Protein 6PRH (pdb70)

CATH classification: 1.20.1500.10

Solvent-accessible surface area: 9956 Å² total; per-residue (Å²): 157,134,164,172,54,173,143,47,100,78,81,107,54,157,70,60,50,134,124,22,57,145,36,148,59,20,78,54,59,124,170,8,65,49,102,24,103,139,41,123,116,14,59,78,3,56,86,79,12,129,50,14,82,154,89,7,101,70,26,107,142,143,128,110,102,158,43,15,145,133,11,68,57,113,17,85,58,14,76,129,75,22,64,130,15,99,39,9,83,88,23,99,75,0,51,122,73,24,90,85,35,84,103,112,33,50,102,73,92,60,99,125,84,70,91,102,98,113,100,76,112,112

Foldseek 3Di:
DDDDDVVNVVVVVVVVVVVLCVDVLVVQLVVLVVVLVVDPLSVVLVVLLVVLVVVLVVCVVVVVPVVNVVSVVVNVVSVVVSCPPVSNVSNVVSVCSSVVVVVCVVVVVVVVVVVVVVVVVD

Sequence (122 aa):
MTLYSKKDIVQQARNLAKMISETEEVDFFKRAEAQINENDKVSTIVNQIKALQKQAVNLKHYEKHEALKQVEAKIDALQEELEEIPVIQEFRDSQMEVNDLLQLVAHTISNQVTNEIITSTG

Structure (mmCIF, N/CA/C/O backbone):
data_6PRH
#
_entry.id   6PRH
#
_cell.length_a   109.491
_cell.length_b   52.212
_cell.length_c   27.109
_cell.angle_alpha   90.000
_cell.angle_beta   95.830
_cell.angle_gamma   90.000
#
_symmetry.space_group_name_H-M   'C 1 2 1'
#
loop_
_entity.id
_entity.type
_entity.pdbx_description
1 polymer RicA
2 non-polymer 'CHLORIDE ION'
3 water water
#
loop_
_atom_site.group_PDB
_atom_site.id
_atom_site.type_symbol
_atom_site.label_atom_id
_atom_site.label_alt_id
_atom_site.label_comp_id
_atom_site.label_asym_id
_atom_site.label_entity_id
_atom_site.label_seq_id
_atom_site.pdbx_PDB_ins_code
_atom_site.Cartn_x
_atom_site.Cartn_y
_atom_site.Cartn_z
_atom_site.occupancy
_atom_site.B_iso_or_equiv
_atom_site.auth_seq_id
_atom_site.auth_comp_id
_atom_site.auth_asym_id
_atom_site.auth_atom_id
_atom_site.pdbx_PDB_model_num
ATOM 1 N N . MET A 1 3 ? 15.326 -23.271 20.654 1.00 74.19 1 MET A N 1
ATOM 2 C CA . MET A 1 3 ? 16.602 -22.742 20.079 1.00 70.54 1 MET A CA 1
ATOM 3 C C . MET A 1 3 ? 16.297 -21.604 19.081 1.00 65.24 1 MET A C 1
ATOM 4 O O . MET A 1 3 ? 16.528 -20.435 19.439 1.00 62.65 1 MET A O 1
ATOM 6 N N . THR A 1 4 ? 15.784 -21.912 17.884 1.00 59.52 2 THR A N 1
ATOM 7 C CA . THR A 1 4 ? 15.842 -21.008 16.696 1.00 55.85 2 THR A CA 1
ATOM 8 C C . THR A 1 4 ? 14.801 -19.875 16.870 1.00 45.34 2 THR A C 1
ATOM 9 O O . THR A 1 4 ? 13.668 -20.114 17.296 1.00 47.13 2 THR A O 1
ATOM 13 N N . LEU A 1 5 ? 15.208 -18.642 16.618 1.00 38.94 3 LEU A N 1
ATOM 14 C CA . LEU A 1 5 ? 14.306 -17.466 16.619 1.00 37.10 3 LEU A CA 1
ATOM 15 C C . LEU A 1 5 ? 13.546 -17.450 15.306 1.00 39.24 3 LEU A C 1
ATOM 16 O O . LEU A 1 5 ? 14.157 -17.804 14.286 1.00 39.66 3 LEU A O 1
ATOM 21 N N . TYR A 1 6 ? 12.293 -17.015 15.324 1.00 33.44 4 TYR A N 1
ATOM 22 C CA . TYR A 1 6 ? 11.507 -16.782 14.087 1.00 33.39 4 TYR A CA 1
ATOM 23 C C . TYR A 1 6 ? 12.130 -15.647 13.283 1.00 33.39 4 TYR A C 1
ATOM 24 O O . TYR A 1 6 ? 12.545 -14.634 13.835 1.00 34.93 4 TYR A O 1
ATOM 33 N N . SER A 1 7 ? 12.146 -15.799 11.977 1.00 34.97 5 SER A N 1
ATOM 34 C CA . SER A 1 7 ? 12.649 -14.777 11.051 1.00 34.01 5 SER A CA 1
ATOM 35 C C . SER A 1 7 ? 11.493 -13.814 10.761 1.00 33.42 5 SER A C 1
ATOM 36 O O . SER A 1 7 ? 10.343 -14.136 11.085 1.00 27.40 5 SER A O 1
ATOM 39 N N . LYS A 1 8 ? 11.758 -12.715 10.081 1.00 27.60 6 LYS A N 1
ATOM 40 C CA . LYS A 1 8 ? 10.668 -11.792 9.697 1.00 30.75 6 LYS A CA 1
ATOM 41 C C . LYS A 1 8 ? 9.750 -12.414 8.648 1.00 28.26 6 LYS A C 1
ATOM 42 O O . LYS A 1 8 ? 8.532 -12.114 8.694 1.00 24.74 6 LYS A O 1
ATOM 48 N N . LYS A 1 9 ? 10.290 -13.197 7.725 1.00 28.10 7 LYS A N 1
ATOM 49 C CA . LYS A 1 9 ? 9.459 -13.970 6.765 1.00 34.89 7 LYS A CA 1
ATOM 50 C C . LYS A 1 9 ? 8.461 -14.848 7.518 1.00 31.57 7 LYS A C 1
ATOM 51 O O . LYS A 1 9 ? 7.336 -14.934 7.035 1.00 37.98 7 LYS A O 1
ATOM 57 N N . ASP A 1 10 ? 8.886 -15.554 8.576 1.00 32.40 8 ASP A N 1
ATOM 58 C CA . ASP A 1 10 ? 7.999 -16.442 9.376 1.00 32.36 8 ASP A CA 1
ATOM 59 C C . ASP A 1 10 ? 6.873 -15.564 9.970 1.00 32.33 8 ASP A C 1
ATOM 60 O O . ASP A 1 10 ? 5.695 -15.954 9.920 1.00 32.81 8 ASP A O 1
ATOM 65 N N . ILE A 1 11 ? 7.227 -14.420 10.548 1.00 29.92 9 ILE A N 1
ATOM 66 C CA . ILE A 1 11 ? 6.215 -13.535 11.209 1.00 28.23 9 ILE A CA 1
ATOM 67 C C . ILE A 1 11 ? 5.204 -13.120 10.137 1.00 25.60 9 ILE A C 1
ATOM 68 O O . ILE A 1 11 ? 4.016 -13.278 10.356 1.00 26.87 9 ILE A O 1
ATOM 73 N N . VAL A 1 12 ? 5.687 -12.614 9.009 1.00 26.64 10 VAL A N 1
ATOM 74 C CA . VAL A 1 12 ? 4.834 -12.092 7.911 1.00 26.87 10 VAL A CA 1
ATOM 75 C C . VAL A 1 12 ? 3.962 -13.216 7.374 1.00 29.22 10 VAL A C 1
ATOM 76 O O . VAL A 1 12 ? 2.761 -12.959 7.115 1.00 31.61 10 VAL A O 1
ATOM 80 N N . GLN A 1 13 ? 4.507 -14.411 7.149 1.00 33.05 11 GLN A N 1
ATOM 81 C CA . GLN A 1 13 ? 3.663 -15.546 6.695 1.00 32.78 11 GLN A CA 1
ATOM 82 C C . GLN A 1 13 ? 2.508 -15.767 7.686 1.00 33.69 11 GLN A C 1
ATOM 83 O O . GLN A 1 13 ? 1.370 -16.094 7.274 1.00 28.27 11 GLN A O 1
ATOM 89 N N . GLN A 1 14 ? 2.762 -15.659 8.983 1.00 30.38 12 GLN A N 1
ATOM 90 C CA . GLN A 1 14 ? 1.680 -15.933 9.970 1.00 31.47 12 GLN A CA 1
ATOM 91 C C . GLN A 1 14 ? 0.731 -14.726 9.997 1.00 30.55 12 GLN A C 1
ATOM 92 O O . GLN A 1 14 ? -0.501 -14.920 10.183 1.00 29.12 12 GLN A O 1
ATOM 98 N N . ALA A 1 15 ? 1.240 -13.531 9.725 1.00 26.87 13 ALA A N 1
ATOM 99 C CA . ALA A 1 15 ? 0.377 -12.337 9.609 1.00 24.94 13 ALA A CA 1
ATOM 100 C C . ALA A 1 15 ? -0.598 -12.512 8.444 1.00 27.75 13 ALA A C 1
ATOM 101 O O . ALA A 1 15 ? -1.775 -12.104 8.567 1.00 26.55 13 ALA A O 1
ATOM 103 N N . ARG A 1 16 ? -0.143 -13.061 7.326 1.00 27.03 14 ARG A N 1
ATOM 104 C CA . ARG A 1 16 ? -1.047 -13.365 6.174 1.00 27.05 14 ARG A CA 1
ATOM 105 C C . ARG A 1 16 ? -2.075 -14.440 6.577 1.00 26.37 14 ARG A C 1
ATOM 106 O O . ARG A 1 16 ? -3.195 -14.428 6.045 1.00 27.10 14 ARG A O 1
ATOM 114 N N . ASN A 1 17 ? -1.728 -15.354 7.483 1.00 29.10 15 ASN A N 1
ATOM 115 C CA . ASN A 1 17 ? -2.684 -16.407 7.941 1.00 31.71 15 ASN A CA 1
ATOM 116 C C . ASN A 1 17 ? -3.775 -15.715 8.763 1.00 31.49 15 ASN A C 1
ATOM 117 O O . ASN A 1 17 ? -4.942 -16.013 8.561 1.00 31.36 15 ASN A O 1
ATOM 122 N N . LEU A 1 18 ? -3.377 -14.790 9.628 1.00 30.78 16 LEU A N 1
ATOM 123 C CA . LEU A 1 18 ? -4.291 -13.973 10.489 1.00 28.79 16 LEU A CA 1
ATOM 124 C C . LEU A 1 18 ? -5.223 -13.129 9.632 1.00 26.10 16 LEU A C 1
ATOM 125 O O . LEU A 1 18 ? -6.416 -13.021 9.970 1.00 28.73 16 LEU A O 1
ATOM 130 N N . ALA A 1 19 ? -4.686 -12.458 8.613 1.00 26.18 17 ALA A N 1
ATOM 131 C CA . ALA A 1 19 ? -5.470 -11.680 7.633 1.00 26.69 17 ALA A CA 1
ATOM 132 C C . ALA A 1 19 ? -6.565 -12.547 6.976 1.00 25.80 17 ALA A C 1
ATOM 133 O O . ALA A 1 19 ? -7.690 -12.058 6.745 1.00 26.05 17 ALA A O 1
ATOM 135 N N . LYS A 1 20 ? -6.224 -13.753 6.538 1.00 29.10 18 LYS A N 1
ATOM 136 C CA . LYS A 1 20 ? -7.212 -14.670 5.893 1.00 31.11 18 LYS A CA 1
ATOM 137 C C . LYS A 1 20 ? -8.315 -15.003 6.909 1.00 28.33 18 LYS A C 1
ATOM 138 O O . LYS A 1 20 ? -9.468 -15.102 6.509 1.00 28.48 18 LYS A O 1
ATOM 144 N N . MET A 1 21 ? -7.976 -15.184 8.178 1.00 27.19 19 MET A N 1
ATOM 145 C CA . MET A 1 21 ? -9.005 -15.440 9.216 1.00 31.16 19 MET A CA 1
ATOM 146 C C . MET A 1 21 ? -9.865 -14.182 9.362 1.00 29.84 19 MET A C 1
ATOM 147 O O . MET A 1 21 ? -11.101 -14.326 9.510 1.00 30.25 19 MET A O 1
ATOM 152 N N . ILE A 1 22 ? -9.261 -12.985 9.322 1.00 27.69 20 ILE A N 1
ATOM 153 C CA . ILE A 1 22 ? -10.029 -11.707 9.477 1.00 25.77 20 ILE A CA 1
ATOM 154 C C . ILE A 1 22 ? -10.989 -11.554 8.291 1.00 25.24 20 ILE A C 1
ATOM 155 O O . ILE A 1 22 ? -12.142 -11.075 8.477 1.00 26.35 20 ILE A O 1
ATOM 160 N N . SER A 1 23 ? -10.567 -11.993 7.111 1.00 26.60 21 SER A N 1
ATOM 161 C CA . SER A 1 23 ? -11.383 -11.928 5.867 1.00 28.28 21 SER A CA 1
ATOM 162 C C . SER A 1 23 ? -12.642 -12.797 6.011 1.00 30.55 21 SER A C 1
ATOM 163 O O . SER A 1 23 ? -13.573 -12.581 5.256 1.00 30.63 21 SER A O 1
ATOM 166 N N . GLU A 1 24 ? -12.623 -13.798 6.901 1.00 31.51 22 GLU A N 1
ATOM 167 C CA . GLU A 1 24 ? -13.730 -14.762 7.128 1.00 32.50 22 GLU A CA 1
ATOM 168 C C . GLU A 1 24 ? -14.318 -14.472 8.514 1.00 29.67 22 GLU A C 1
ATOM 169 O O . GLU A 1 24 ? -14.498 -15.422 9.313 1.00 32.00 22 GLU A O 1
ATOM 175 N N . THR A 1 25 ? -14.598 -13.209 8.792 1.00 26.16 23 THR A N 1
ATOM 176 C CA . THR A 1 25 ? -15.273 -12.775 10.037 1.00 29.15 23 THR A CA 1
ATOM 177 C C . THR A 1 25 ? -16.677 -12.282 9.676 1.00 31.94 23 THR A C 1
ATOM 178 O O . THR A 1 25 ? -16.875 -11.957 8.522 1.00 28.18 23 THR A O 1
ATOM 182 N N . GLU A 1 26 ? -17.589 -12.120 10.650 1.00 30.33 24 GLU A N 1
ATOM 183 C CA . GLU A 1 26 ? -18.880 -11.443 10.415 1.00 32.34 24 GLU A CA 1
ATOM 184 C C . GLU A 1 26 ? -18.636 -9.969 10.089 1.00 28.83 24 GLU A C 1
ATOM 185 O O . GLU A 1 26 ? -19.407 -9.379 9.307 1.00 28.43 24 GLU A O 1
ATOM 191 N N . GLU A 1 27 ? -17.585 -9.378 10.648 1.00 25.40 25 GLU A N 1
ATOM 192 C CA . GLU A 1 27 ? -17.282 -7.944 10.402 1.00 26.37 25 GLU A CA 1
ATOM 193 C C . GLU A 1 27 ? -17.027 -7.741 8.902 1.00 25.62 25 GLU A C 1
ATOM 194 O O . GLU A 1 27 ? -17.603 -6.809 8.299 1.00 25.48 25 GLU A O 1
ATOM 200 N N . VAL A 1 28 ? -16.128 -8.521 8.314 1.00 29.68 26 VAL A N 1
ATOM 201 C CA . VAL A 1 28 ? -15.765 -8.344 6.874 1.00 30.30 26 VAL A CA 1
ATOM 202 C C . VAL A 1 28 ? -16.953 -8.804 6.016 1.00 31.30 26 VAL A C 1
ATOM 203 O O . VAL A 1 28 ? -17.318 -8.116 5.020 1.00 33.82 26 VAL A O 1
ATOM 207 N N . ASP A 1 29 ? -17.638 -9.851 6.450 1.00 34.48 27 ASP A N 1
ATOM 208 C CA . ASP A 1 29 ? -18.901 -10.281 5.800 1.00 34.64 27 ASP A CA 1
ATOM 209 C C . ASP A 1 29 ? -19.899 -9.112 5.708 1.00 34.02 27 ASP A C 1
ATOM 210 O O . ASP A 1 29 ? -20.464 -8.905 4.632 1.00 33.19 27 ASP A O 1
ATOM 215 N N . PHE A 1 30 ?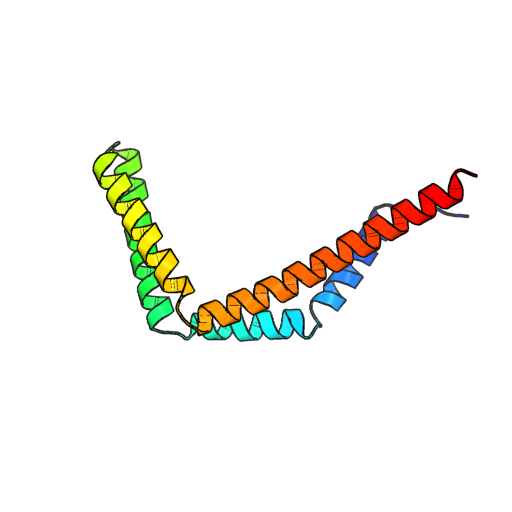 -20.195 -8.427 6.815 1.00 33.78 28 PHE A N 1
ATOM 216 C CA . PHE A 1 30 ? -21.104 -7.248 6.884 1.00 34.28 28 PHE A CA 1
ATOM 217 C C . PHE A 1 30 ? -20.608 -6.120 5.954 1.00 37.96 28 PHE A C 1
ATOM 218 O O . PHE A 1 30 ? -21.443 -5.462 5.295 1.00 33.69 28 PHE A O 1
ATOM 226 N N . PHE A 1 31 ? -19.299 -5.855 5.932 1.00 33.72 29 PHE A N 1
ATOM 227 C CA . PHE A 1 31 ? -18.701 -4.791 5.073 1.00 33.10 29 PHE A CA 1
ATOM 228 C C . PHE A 1 31 ? -18.985 -5.103 3.595 1.00 30.33 29 PHE A C 1
ATOM 229 O O . PHE A 1 31 ? -19.431 -4.193 2.866 1.00 29.44 29 PHE A O 1
ATOM 237 N N . LYS A 1 32 ? -18.683 -6.325 3.164 1.00 28.67 30 LYS A N 1
ATOM 238 C CA . LYS A 1 32 ? -18.913 -6.790 1.774 1.00 30.92 30 LYS A CA 1
ATOM 239 C C . LYS A 1 32 ? -20.396 -6.615 1.437 1.00 32.92 30 LYS A C 1
ATOM 240 O O . LYS A 1 32 ? -20.681 -6.060 0.372 1.00 34.01 30 LYS A O 1
ATOM 246 N N . ARG A 1 33 ? -21.307 -7.047 2.320 1.00 31.20 31 ARG A N 1
ATOM 247 C CA . ARG A 1 33 ? -22.765 -6.925 2.066 1.00 34.14 31 ARG A CA 1
ATOM 248 C C . ARG A 1 33 ? -23.186 -5.448 2.041 1.00 33.91 31 ARG A C 1
ATOM 249 O O . ARG A 1 33 ? -23.950 -5.087 1.102 1.00 32.62 31 ARG A O 1
ATOM 257 N N . ALA A 1 34 ? -22.647 -4.611 2.936 1.00 28.79 32 ALA A N 1
ATOM 258 C CA . ALA A 1 34 ? -23.001 -3.178 3.019 1.00 29.05 32 ALA A CA 1
ATOM 259 C C . ALA A 1 34 ? -22.437 -2.459 1.779 1.00 30.05 32 ALA A C 1
ATOM 260 O O . ALA A 1 34 ? -23.108 -1.565 1.243 1.00 30.97 32 ALA A O 1
ATOM 262 N N . GLU A 1 35 ? -21.275 -2.872 1.282 1.00 27.59 33 GLU A N 1
ATOM 263 C CA . GLU A 1 35 ? -20.648 -2.231 0.102 1.00 26.68 33 GLU A CA 1
ATOM 264 C C . GLU A 1 35 ? -21.503 -2.561 -1.139 1.00 33.28 33 GLU A C 1
ATOM 265 O O . GLU A 1 35 ? -21.720 -1.666 -1.983 1.00 27.61 33 GLU A O 1
ATOM 271 N N . ALA A 1 36 ? -21.977 -3.800 -1.276 1.00 33.06 34 ALA A N 1
ATOM 272 C CA . ALA A 1 36 ? -22.785 -4.213 -2.450 1.00 36.10 34 ALA A CA 1
ATOM 273 C C . ALA A 1 36 ? -24.069 -3.376 -2.498 1.00 35.77 34 ALA A C 1
ATOM 274 O O . ALA A 1 36 ? -24.491 -3.037 -3.604 1.00 37.35 34 ALA A O 1
ATOM 276 N N . GLN A 1 37 ? -24.644 -3.001 -1.347 1.00 35.27 35 GLN A N 1
ATOM 277 C CA . GLN A 1 37 ? -25.906 -2.223 -1.310 1.00 35.26 35 GLN A CA 1
ATOM 278 C C . GLN A 1 37 ? -25.672 -0.801 -1.824 1.00 40.31 35 GLN A C 1
ATOM 279 O O . GLN A 1 37 ? -26.505 -0.328 -2.609 1.00 35.45 35 GLN A O 1
ATOM 285 N N . ILE A 1 38 ? -24.550 -0.169 -1.495 1.00 43.09 36 ILE A N 1
ATOM 286 C CA . ILE A 1 38 ? -24.320 1.243 -1.916 1.00 39.64 36 ILE A CA 1
ATOM 287 C C . ILE A 1 38 ? -24.288 1.281 -3.445 1.00 42.84 36 ILE A C 1
ATOM 288 O O . ILE A 1 38 ? -24.928 2.175 -4.026 1.00 45.10 36 ILE A O 1
ATOM 293 N N . ASN A 1 39 ? -23.669 0.292 -4.074 1.00 41.46 37 ASN A N 1
ATOM 294 C CA . ASN A 1 39 ? -23.555 0.200 -5.554 1.00 45.00 37 ASN A CA 1
ATOM 295 C C . ASN A 1 39 ? -24.917 -0.031 -6.236 1.00 46.04 37 ASN A C 1
ATOM 296 O O . ASN A 1 39 ? -24.930 0.043 -7.443 1.00 53.72 37 ASN A O 1
ATOM 301 N N . GLU A 1 40 ? -26.004 -0.299 -5.499 1.00 50.69 38 GLU A N 1
ATOM 302 C CA . GLU A 1 40 ? -27.363 -0.548 -6.043 1.00 50.43 38 GLU A CA 1
ATOM 303 C C . GLU A 1 40 ? -28.313 0.578 -5.638 1.00 51.53 38 GLU A C 1
ATOM 304 O O . GLU A 1 40 ? -29.543 0.379 -5.788 1.00 51.22 38 GLU A O 1
ATOM 310 N N . ASN A 1 41 ? -27.802 1.688 -5.096 1.00 40.88 39 ASN A N 1
ATOM 311 C CA . ASN A 1 41 ? -28.658 2.799 -4.613 1.00 42.21 39 ASN A CA 1
ATOM 312 C C . ASN A 1 41 ? -28.597 3.963 -5.620 1.00 44.42 39 ASN A C 1
ATOM 313 O O . ASN A 1 41 ? -27.471 4.489 -5.930 1.00 34.56 39 ASN A O 1
ATOM 318 N N . ASP A 1 42 ? -29.779 4.364 -6.097 1.00 44.59 40 ASP A N 1
ATOM 319 C CA . ASP A 1 42 ? -29.961 5.374 -7.177 1.00 45.92 40 ASP A CA 1
ATOM 320 C C . ASP A 1 42 ? -29.508 6.744 -6.697 1.00 43.89 40 ASP A C 1
ATOM 321 O O . ASP A 1 42 ? -28.876 7.455 -7.498 1.00 42.15 40 ASP A O 1
ATOM 326 N N . LYS A 1 43 ? -29.883 7.134 -5.476 1.00 38.33 41 LYS A N 1
ATOM 327 C CA . LYS A 1 43 ? -29.481 8.455 -4.930 1.00 44.28 41 LYS A CA 1
ATOM 328 C C . LYS A 1 43 ? -27.947 8.490 -4.810 1.00 43.83 41 LYS A C 1
ATOM 329 O O . LYS A 1 43 ? -27.373 9.561 -5.103 1.00 40.52 41 LYS A O 1
ATOM 335 N N . VAL A 1 44 ? -27.312 7.383 -4.390 1.00 40.63 42 VAL A N 1
ATOM 336 C CA . VAL A 1 44 ? -25.823 7.300 -4.259 1.00 38.25 42 VAL A CA 1
ATOM 337 C C . VAL A 1 44 ? -25.236 7.540 -5.652 1.00 41.99 42 VAL A C 1
ATOM 338 O O . VAL A 1 44 ? -24.314 8.384 -5.801 1.00 35.88 42 VAL A O 1
ATOM 342 N N . SER A 1 45 ? -25.731 6.794 -6.633 1.00 39.88 43 SER A N 1
ATOM 343 C CA . SER A 1 45 ? -25.320 6.914 -8.060 1.00 48.92 43 SER A CA 1
ATOM 344 C C . SER A 1 45 ? -25.337 8.390 -8.523 1.00 43.40 43 SER A C 1
ATOM 345 O O . SER A 1 45 ? -24.318 8.883 -9.054 1.00 41.65 43 SER A O 1
ATOM 348 N N . THR A 1 46 ? -26.470 9.068 -8.335 1.00 41.76 44 THR A N 1
ATOM 349 C CA . THR A 1 46 ? -26.712 10.477 -8.755 1.00 46.17 44 THR A CA 1
ATOM 350 C C . THR A 1 46 ? -25.676 11.396 -8.110 1.00 45.53 44 THR A C 1
ATOM 351 O O . THR A 1 46 ? -25.075 12.227 -8.839 1.00 46.99 44 THR A O 1
ATOM 355 N N . ILE A 1 47 ? -25.506 11.292 -6.786 1.00 40.44 45 ILE A N 1
ATOM 356 C CA . ILE A 1 47 ? -24.578 12.186 -6.045 1.00 38.46 45 ILE A CA 1
ATOM 357 C C . ILE A 1 47 ? -23.146 11.877 -6.487 1.00 40.88 45 ILE A C 1
ATOM 358 O O . ILE A 1 47 ? -22.412 12.829 -6.799 1.00 41.13 45 ILE A O 1
ATOM 363 N N . VAL A 1 48 ? -22.730 10.617 -6.518 1.00 37.70 46 VAL A N 1
ATOM 364 C CA . VAL A 1 48 ? -21.336 10.295 -6.934 1.00 38.94 46 VAL A CA 1
ATOM 365 C C . VAL A 1 48 ? -21.083 10.882 -8.345 1.00 36.09 46 VAL A C 1
ATOM 366 O O . VAL A 1 48 ? -20.023 11.510 -8.570 1.00 37.07 46 VAL A O 1
ATOM 370 N N . ASN A 1 49 ? -22.024 10.751 -9.270 1.00 36.70 47 ASN A N 1
ATOM 371 C CA . ASN A 1 49 ? -21.845 11.297 -10.642 1.00 42.85 47 ASN A CA 1
ATOM 372 C C . ASN A 1 49 ? -21.793 12.835 -10.644 1.00 45.14 47 ASN A C 1
ATOM 373 O O . ASN A 1 49 ? -21.020 13.370 -11.437 1.00 41.06 47 ASN A O 1
ATOM 378 N N . GLN A 1 50 ? -22.581 13.533 -9.823 1.00 40.70 48 GLN A N 1
ATOM 379 C CA . GLN A 1 50 ? -22.455 15.008 -9.715 1.00 39.44 48 GLN A CA 1
ATOM 380 C C . GLN A 1 50 ? -21.056 15.337 -9.216 1.00 39.83 48 GLN A C 1
ATOM 381 O O . GLN A 1 50 ? -20.395 16.180 -9.833 1.00 40.88 48 GLN A O 1
ATOM 387 N N . ILE A 1 51 ? -20.617 14.671 -8.152 1.00 36.23 49 ILE A N 1
ATOM 388 C CA . ILE A 1 51 ? -19.268 14.889 -7.569 1.00 38.49 49 ILE A CA 1
ATOM 389 C C . ILE A 1 51 ? -18.212 14.718 -8.665 1.00 42.41 49 ILE A C 1
ATOM 390 O O . ILE A 1 51 ? -17.338 15.614 -8.793 1.00 39.64 49 ILE A O 1
ATOM 395 N N . LYS A 1 52 ? -18.275 13.635 -9.434 1.00 42.38 50 LYS A N 1
ATOM 396 C CA . LYS A 1 52 ? -17.226 13.289 -10.444 1.00 49.55 50 LYS A CA 1
ATOM 397 C C . LYS A 1 52 ? -17.158 14.372 -11.525 1.00 44.84 50 LYS A C 1
ATOM 398 O O . LYS A 1 52 ? -16.048 14.774 -11.873 1.00 48.53 50 LYS A O 1
ATOM 404 N N . ALA A 1 53 ? -18.300 14.827 -12.035 1.00 43.82 51 ALA A N 1
ATOM 405 C CA . ALA A 1 53 ? -18.383 15.943 -13.000 1.00 43.65 51 ALA A CA 1
ATOM 406 C C . ALA A 1 53 ? -17.724 17.195 -12.380 1.00 47.68 51 ALA A C 1
ATOM 407 O O . ALA A 1 53 ? -16.855 17.847 -13.020 1.00 44.64 51 ALA A O 1
ATOM 409 N N . LEU A 1 54 ? -18.035 17.497 -11.124 1.00 39.34 52 LEU A N 1
ATOM 410 C CA . LEU A 1 54 ? -17.467 18.705 -10.476 1.00 42.08 52 LEU A CA 1
ATOM 411 C C . LEU A 1 54 ? -15.950 18.569 -10.334 1.00 42.78 52 LEU A C 1
ATOM 412 O O . LEU A 1 54 ? -15.228 19.570 -10.563 1.00 42.92 52 LEU A O 1
ATOM 417 N N . GLN A 1 55 ? -15.472 17.393 -9.938 1.00 40.34 53 GLN A N 1
ATOM 418 C CA . GLN A 1 55 ? -14.021 17.118 -9.784 1.00 41.04 53 GLN A CA 1
ATOM 419 C C . GLN A 1 55 ? -13.332 17.381 -11.124 1.00 41.14 53 GLN A C 1
ATOM 420 O O . GLN A 1 55 ? -12.171 17.839 -11.111 1.00 44.90 53 GLN A O 1
ATOM 426 N N . LYS A 1 56 ? -1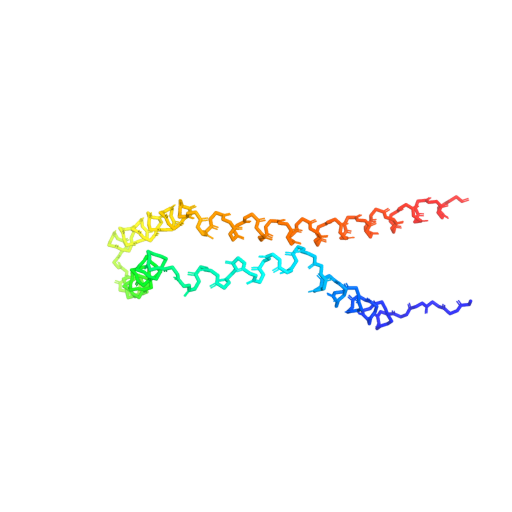4.011 17.061 -12.225 1.00 47.43 54 LYS A N 1
ATOM 427 C CA . LYS A 1 56 ? -13.506 17.314 -13.594 1.00 53.47 54 LYS A CA 1
ATOM 428 C C . LYS A 1 56 ? -13.377 18.831 -13.795 1.00 52.70 54 LYS A C 1
ATOM 429 O O . LYS A 1 56 ? -12.311 19.260 -14.213 1.00 47.82 54 LYS A O 1
ATOM 435 N N . GLN A 1 57 ? -14.413 19.614 -13.486 1.00 48.88 55 GLN A N 1
ATOM 436 C CA . GLN A 1 57 ? -14.356 21.092 -13.635 1.00 49.57 55 GLN A CA 1
ATOM 437 C C . GLN A 1 57 ? -13.230 21.646 -12.762 1.00 48.10 55 GLN A C 1
ATOM 438 O O . GLN A 1 57 ? -12.520 22.545 -13.226 1.00 47.69 55 GLN A O 1
ATOM 444 N N . ALA A 1 58 ? -13.075 21.108 -11.553 1.00 41.51 56 ALA A N 1
ATOM 445 C CA . ALA A 1 58 ? -12.112 21.573 -10.536 1.00 43.53 56 ALA A CA 1
ATOM 446 C C . ALA A 1 58 ? -10.688 21.502 -11.080 1.00 46.51 56 ALA A C 1
ATOM 447 O O . ALA A 1 58 ? -9.919 22.438 -10.819 1.00 45.63 56 ALA A O 1
ATOM 449 N N . VAL A 1 59 ? -10.337 20.423 -11.775 1.00 47.22 57 VAL A N 1
ATOM 450 C CA . VAL A 1 59 ? -8.957 20.224 -12.311 1.00 50.02 57 VAL A CA 1
ATOM 451 C C . VAL A 1 59 ? -8.687 21.315 -13.349 1.00 44.82 57 VAL A C 1
ATOM 452 O O . VAL A 1 59 ? -7.572 21.818 -13.368 1.00 48.59 57 VAL A O 1
ATOM 456 N N . ASN A 1 60 ? -9.644 21.539 -14.247 1.00 44.83 58 ASN A N 1
ATOM 457 C CA . ASN A 1 60 ? -9.618 22.605 -15.275 1.00 49.80 58 ASN A CA 1
ATOM 458 C C . ASN A 1 60 ? -9.379 23.943 -14.574 1.00 49.79 58 ASN A C 1
ATOM 459 O O . ASN A 1 60 ? -8.388 24.615 -14.904 1.00 49.82 58 ASN A O 1
ATOM 464 N N . LEU A 1 61 ? -10.252 24.292 -13.629 1.00 44.63 59 LEU A N 1
ATOM 465 C CA . LEU A 1 61 ? -10.261 25.637 -12.988 1.00 46.24 59 LEU A CA 1
ATOM 466 C C . LEU A 1 61 ? -8.944 25.864 -12.229 1.00 47.63 59 LEU A C 1
ATOM 467 O O . LEU A 1 61 ? -8.406 26.993 -12.255 1.00 43.18 59 LEU A O 1
ATOM 472 N N . LYS A 1 62 ? -8.432 24.825 -11.575 1.00 49.61 60 LYS A N 1
ATOM 473 C CA . LYS A 1 62 ? -7.124 24.852 -10.873 1.00 50.36 60 LYS A CA 1
ATOM 474 C C . LYS A 1 62 ? -6.015 25.164 -11.879 1.00 49.83 60 LYS A C 1
ATOM 475 O O . LYS A 1 62 ? -5.125 25.961 -11.562 1.00 49.05 60 LYS A O 1
ATOM 481 N N . HIS A 1 63 ? -6.059 24.511 -13.037 1.00 46.00 61 HIS A N 1
ATOM 482 C CA . HIS A 1 63 ? -5.027 24.633 -14.095 1.00 58.22 61 HIS A CA 1
ATOM 483 C C . HIS A 1 63 ? -5.033 26.029 -14.739 1.00 54.60 61 HIS A C 1
ATOM 484 O O . HIS A 1 63 ? -3.967 26.462 -15.148 1.00 56.57 61 HIS A O 1
ATOM 491 N N . TYR A 1 64 ? -6.182 26.698 -14.857 1.00 53.73 62 TYR A N 1
ATOM 492 C CA . TYR A 1 64 ? -6.291 28.053 -15.470 1.00 44.08 62 TYR A CA 1
ATOM 493 C C . TYR A 1 64 ? -6.181 29.135 -14.392 1.00 41.35 62 TYR A C 1
ATOM 494 O O . TYR A 1 64 ? -6.294 30.318 -14.744 1.00 45.42 62 TYR A O 1
ATOM 503 N N . GLU A 1 65 ? -6.032 28.722 -13.133 1.00 40.33 63 GLU A N 1
ATOM 504 C CA . GLU A 1 65 ? -5.964 29.573 -11.918 1.00 43.05 63 GLU A CA 1
ATOM 505 C C . GLU A 1 65 ? -7.221 30.443 -11.803 1.00 40.99 63 GLU A C 1
ATOM 506 O O . GLU A 1 65 ? -7.129 31.618 -11.359 1.00 37.52 63 GLU A O 1
ATOM 512 N N . LYS A 1 66 ? -8.378 29.844 -12.088 1.00 40.12 64 LYS A N 1
ATOM 513 C CA . LYS A 1 66 ? -9.694 30.410 -11.717 1.00 38.10 64 LYS A CA 1
ATOM 514 C C . LYS A 1 66 ? -10.014 29.981 -10.285 1.00 37.14 64 LYS A C 1
ATOM 515 O O . LYS A 1 66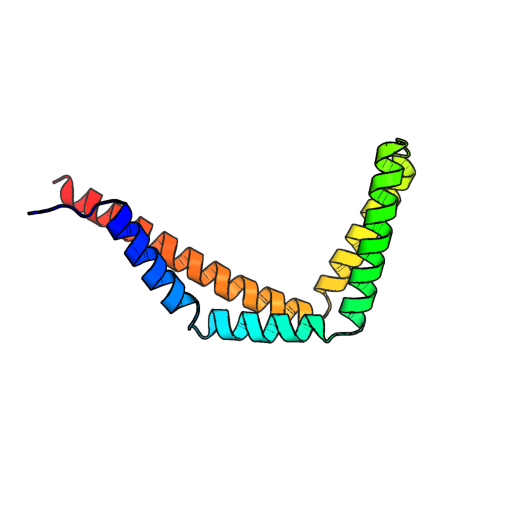 ? -10.861 29.068 -10.053 1.00 33.36 64 LYS A O 1
ATOM 521 N N . HIS A 1 67 ? -9.369 30.640 -9.335 1.00 40.30 65 HIS A N 1
ATOM 522 C CA . HIS A 1 67 ? -9.357 30.227 -7.910 1.00 42.10 65 HIS A CA 1
ATOM 523 C C . HIS A 1 67 ? -10.721 30.484 -7.261 1.00 44.16 65 HIS A C 1
ATOM 524 O O . HIS A 1 67 ? -11.135 29.615 -6.460 1.00 36.84 65 HIS A O 1
ATOM 531 N N . GLU A 1 68 ? -11.398 31.592 -7.582 1.00 38.31 66 GLU A N 1
ATOM 532 C CA . GLU A 1 68 ? -12.732 31.915 -6.987 1.00 44.00 66 GLU A CA 1
ATOM 533 C C . GLU A 1 68 ? -13.753 30.856 -7.421 1.00 40.26 66 GLU A C 1
ATOM 534 O O . GLU A 1 68 ? -14.526 30.351 -6.545 1.00 33.13 66 GLU A O 1
ATOM 540 N N . ALA A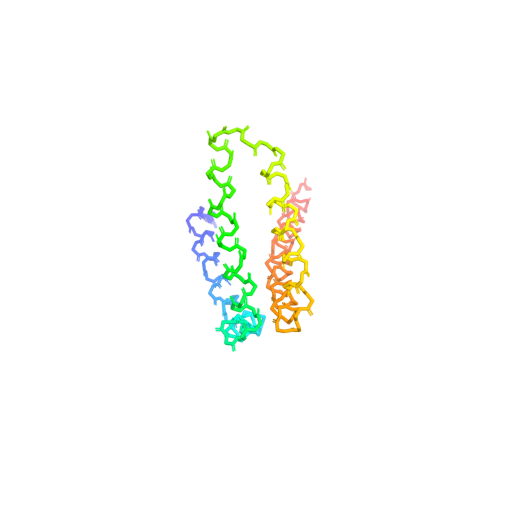 1 69 ? -13.800 30.563 -8.725 1.00 32.82 67 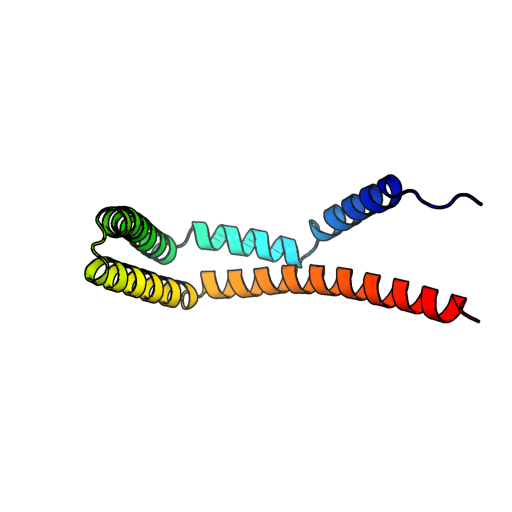ALA A N 1
ATOM 541 C CA . ALA A 1 69 ? -14.699 29.536 -9.305 1.00 37.45 67 ALA A CA 1
ATOM 542 C C . ALA A 1 69 ? -14.312 28.146 -8.741 1.00 38.21 67 ALA A C 1
ATOM 543 O O . ALA A 1 69 ? -15.238 27.405 -8.307 1.00 41.55 67 ALA A O 1
ATOM 545 N N . LEU A 1 70 ? -13.015 27.830 -8.645 1.00 38.76 68 LEU A N 1
ATOM 546 C CA . LEU A 1 70 ? -12.506 26.567 -8.027 1.00 36.29 68 LEU A CA 1
ATOM 547 C C . LEU A 1 70 ? -13.094 26.413 -6.620 1.00 40.76 68 LEU A C 1
ATOM 548 O O . LEU A 1 70 ? -13.567 25.309 -6.280 1.00 41.06 68 LEU A O 1
ATOM 553 N N . LYS A 1 71 ? -13.065 27.469 -5.821 1.00 39.83 69 LYS A N 1
ATOM 554 C CA . LYS A 1 71 ? -13.524 27.425 -4.412 1.00 45.05 69 LYS A CA 1
ATOM 555 C C . LYS A 1 71 ? -15.030 27.181 -4.337 1.00 44.18 69 LYS A C 1
ATOM 556 O O . LYS A 1 71 ? -15.431 26.433 -3.432 1.00 43.37 69 LYS A O 1
ATOM 562 N N . GLN A 1 72 ? -15.823 27.757 -5.251 1.00 40.88 70 GLN A N 1
ATOM 563 C CA . GLN A 1 72 ? -17.270 27.454 -5.380 1.00 43.46 70 GLN A CA 1
ATOM 564 C C . GLN A 1 72 ? -17.459 25.976 -5.740 1.00 39.13 70 GLN A C 1
ATOM 565 O O . GLN A 1 72 ? -18.373 25.333 -5.205 1.00 37.43 70 GLN A O 1
ATOM 571 N N . VAL A 1 73 ? -16.660 25.459 -6.665 1.00 33.43 71 VAL A N 1
ATOM 572 C CA . VAL A 1 73 ? -16.813 24.056 -7.129 1.00 37.50 71 VAL A CA 1
ATOM 573 C C . VAL A 1 73 ? -16.489 23.119 -5.955 1.00 37.73 71 VAL A C 1
ATOM 574 O O . VAL A 1 73 ? -17.270 22.150 -5.739 1.00 40.74 71 VAL A O 1
ATOM 578 N N . GLU A 1 74 ? -15.406 23.404 -5.223 1.00 38.26 72 GLU A N 1
ATOM 579 C CA . GLU A 1 74 ? -14.943 22.622 -4.037 1.00 42.34 72 GLU A CA 1
ATOM 580 C C . GLU A 1 74 ? -15.995 22.663 -2.909 1.00 42.59 72 GLU A C 1
ATOM 581 O O . GLU A 1 74 ? -16.243 21.601 -2.273 1.00 40.31 72 GLU A O 1
ATOM 587 N N . ALA A 1 75 ? -16.609 23.812 -2.649 1.00 39.00 73 ALA A N 1
ATOM 588 C CA . ALA A 1 75 ? -17.747 23.923 -1.705 1.00 42.03 73 ALA A CA 1
ATOM 589 C C . ALA A 1 75 ? -18.887 22.997 -2.153 1.00 42.03 73 ALA A C 1
ATOM 590 O O . ALA A 1 75 ? -19.489 22.322 -1.295 1.00 38.53 73 ALA A O 1
ATOM 592 N N . LYS A 1 76 ? -19.194 22.954 -3.451 1.00 42.66 74 LYS A N 1
ATOM 593 C CA . LYS A 1 76 ? -20.343 22.155 -3.933 1.00 41.46 74 LYS A CA 1
ATOM 594 C C . LYS A 1 76 ? -20.020 20.658 -3.759 1.00 40.63 74 LYS A C 1
ATOM 595 O O . LYS A 1 76 ? -20.918 19.896 -3.373 1.00 35.91 74 LYS A O 1
ATOM 601 N N . ILE A 1 77 ? -18.789 20.258 -4.050 1.00 34.63 75 ILE A N 1
ATOM 602 C CA . ILE A 1 77 ? -18.292 18.879 -3.792 1.00 38.11 75 ILE A CA 1
ATOM 603 C C . ILE A 1 77 ? -18.469 18.564 -2.299 1.00 38.75 75 ILE A C 1
ATOM 604 O O . ILE A 1 77 ? -19.074 17.533 -2.004 1.00 35.17 75 ILE A O 1
ATOM 609 N N . ASP A 1 78 ? -18.037 19.455 -1.409 1.00 38.89 76 ASP A N 1
ATOM 610 C CA . ASP A 1 78 ? -18.178 19.292 0.060 1.00 42.16 76 ASP A CA 1
ATOM 611 C C . ASP A 1 78 ? -19.662 19.164 0.446 1.00 42.23 76 ASP A C 1
ATOM 612 O O . ASP A 1 78 ? -19.973 18.305 1.307 1.00 37.86 76 ASP A O 1
ATOM 617 N N . ALA A 1 79 ? -20.560 19.919 -0.191 1.00 42.52 77 ALA A N 1
ATOM 618 C CA . ALA A 1 79 ? -22.011 19.879 0.113 1.00 38.75 77 ALA A CA 1
ATOM 619 C C . ALA A 1 79 ? -22.590 18.533 -0.331 1.00 37.21 77 ALA A C 1
ATOM 620 O O . ALA A 1 79 ? -23.389 17.979 0.431 1.00 33.60 77 ALA A O 1
ATOM 622 N N . LEU A 1 80 ? -22.162 18.012 -1.482 1.00 34.87 78 LEU A N 1
ATOM 623 C CA . LEU A 1 80 ? -22.618 16.705 -2.020 1.00 36.20 78 LEU A CA 1
ATOM 624 C C . LEU A 1 80 ? -22.079 15.549 -1.162 1.00 33.39 78 LEU A C 1
ATOM 625 O O . LEU A 1 80 ? -22.819 14.591 -0.946 1.00 33.47 78 LEU A O 1
ATOM 630 N N . GLN A 1 81 ? -20.839 15.645 -0.693 1.00 32.26 79 GLN A N 1
ATOM 631 C CA . GLN A 1 81 ? -20.198 14.624 0.178 1.00 34.66 79 GLN A CA 1
ATOM 632 C C . GLN A 1 81 ? -20.967 14.503 1.491 1.00 34.48 79 GLN A C 1
ATOM 633 O O . GLN A 1 81 ? -21.222 13.356 1.891 1.00 36.31 79 GLN A O 1
ATOM 639 N N . GLU A 1 82 ? -21.371 15.628 2.071 1.00 34.27 80 GLU A N 1
ATOM 640 C CA . GLU A 1 82 ? -22.198 15.726 3.294 1.00 39.19 80 GLU A CA 1
ATOM 641 C C . GLU A 1 82 ? -23.523 14.996 3.098 1.00 38.87 80 GLU A C 1
ATOM 642 O O . GLU A 1 82 ? -23.948 14.248 4.021 1.00 38.23 80 GLU A O 1
ATOM 648 N N . GLU A 1 83 ? -24.139 15.218 1.933 1.00 35.07 81 GLU A N 1
ATOM 649 C CA . GLU A 1 83 ? -25.440 14.628 1.538 1.00 37.37 81 GLU A CA 1
ATOM 650 C C . GLU A 1 83 ? -25.328 13.104 1.458 1.00 35.55 81 GLU A C 1
ATOM 651 O O . GLU A 1 83 ? -26.206 12.389 1.931 1.00 32.66 81 GLU A O 1
ATOM 657 N N . LEU A 1 84 ? -24.286 12.635 0.807 1.00 32.85 82 LEU A N 1
ATOM 658 C CA . LEU A 1 84 ? -24.013 11.198 0.653 1.00 35.93 82 LEU A CA 1
ATOM 659 C C . LEU A 1 84 ? -24.075 10.563 2.046 1.00 33.55 82 LEU A C 1
ATOM 660 O O . LEU A 1 84 ? -24.760 9.554 2.164 1.00 32.56 82 LEU A O 1
ATOM 665 N N . GLU A 1 85 ? -23.429 11.172 3.053 1.00 33.48 83 GLU A N 1
ATOM 666 C CA . GLU A 1 85 ? -23.273 10.592 4.417 1.00 39.19 83 GLU A CA 1
ATOM 667 C C . GLU A 1 85 ? -24.633 10.470 5.109 1.00 41.10 83 GLU A C 1
ATOM 668 O O . GLU A 1 85 ? -24.749 9.629 6.013 1.00 46.02 83 GLU A O 1
ATOM 674 N N . GLU A 1 86 ? -25.629 11.244 4.688 1.00 40.51 84 GLU A N 1
ATOM 675 C CA . GLU A 1 86 ? -26.990 11.175 5.286 1.00 43.66 84 GLU A CA 1
ATOM 676 C C . GLU A 1 86 ? -27.754 9.976 4.714 1.00 36.91 84 GLU A C 1
ATOM 677 O O . GLU A 1 86 ? -28.723 9.559 5.342 1.00 39.99 84 GLU A O 1
ATOM 683 N N . ILE A 1 87 ? -27.356 9.421 3.576 1.00 32.95 85 ILE A N 1
ATOM 684 C CA . ILE A 1 87 ? -28.138 8.303 2.968 1.00 34.05 85 ILE A CA 1
ATOM 685 C C . ILE A 1 87 ? -28.004 7.050 3.831 1.00 38.12 85 ILE A C 1
ATOM 686 O O . ILE A 1 87 ? -26.887 6.654 4.118 1.00 37.21 85 ILE A O 1
ATOM 691 N N . PRO A 1 88 ? -29.110 6.419 4.318 1.00 37.53 86 PRO A N 1
ATOM 692 C CA . PRO A 1 88 ? -28.982 5.273 5.222 1.00 37.44 86 PRO A CA 1
ATOM 693 C C . PRO A 1 88 ? -28.139 4.101 4.655 1.00 35.16 86 PRO A C 1
ATOM 694 O O . PRO A 1 88 ? -27.414 3.562 5.430 1.00 35.29 86 PRO A O 1
ATOM 698 N N . VAL A 1 89 ? -28.134 3.768 3.360 1.00 31.17 87 VAL A N 1
ATOM 699 C CA . VAL A 1 89 ? -27.188 2.705 2.885 1.00 33.15 87 VAL A CA 1
ATOM 700 C C . VAL A 1 89 ? -25.733 3.143 3.130 1.00 32.92 87 VAL A C 1
ATOM 701 O O . VAL A 1 89 ? -24.878 2.253 3.246 1.00 29.01 87 VAL A O 1
ATOM 705 N N . ILE A 1 90 ? -25.443 4.450 3.140 1.00 31.67 88 ILE A N 1
ATOM 706 C CA . ILE A 1 90 ? -24.060 4.977 3.291 1.00 31.15 88 ILE A CA 1
ATOM 707 C C . ILE A 1 90 ? -23.738 4.904 4.793 1.00 32.50 88 ILE A C 1
ATOM 708 O O . ILE A 1 90 ? -22.672 4.418 5.095 1.00 29.88 88 ILE A O 1
ATOM 713 N N . GLN A 1 91 ? -24.683 5.277 5.669 1.00 26.62 89 GLN A N 1
ATOM 714 C CA . GLN A 1 91 ? -24.528 5.167 7.144 1.00 35.73 89 GLN A CA 1
ATOM 715 C C . GLN A 1 91 ? -24.253 3.703 7.495 1.00 30.61 89 GLN A C 1
ATOM 716 O O . GLN A 1 91 ? -23.360 3.476 8.315 1.00 31.69 89 GLN A O 1
ATOM 722 N N . GLU A 1 92 ? -24.971 2.750 6.899 1.00 30.09 90 GLU A N 1
ATOM 723 C CA . GLU A 1 92 ? -24.748 1.299 7.169 1.00 33.13 90 GLU A CA 1
ATOM 724 C C . GLU A 1 92 ? -23.343 0.866 6.735 1.00 33.06 90 GLU A C 1
ATOM 725 O O . GLU A 1 92 ? -22.682 0.089 7.486 1.00 30.73 90 GLU A O 1
ATOM 731 N N . PHE A 1 93 ? -22.941 1.253 5.526 1.00 29.36 91 PHE A N 1
ATOM 732 C CA . PHE A 1 93 ? -21.566 1.050 5.017 1.00 28.49 91 PHE A CA 1
ATOM 733 C C . PHE A 1 93 ? -20.519 1.662 5.971 1.00 30.11 91 PHE A C 1
ATOM 734 O O . PHE A 1 93 ? -19.533 0.982 6.253 1.00 26.36 91 PHE A O 1
ATOM 742 N N . ARG A 1 94 ? -20.711 2.895 6.453 1.00 28.52 92 ARG A N 1
ATOM 743 C CA . ARG A 1 94 ? -19.775 3.536 7.415 1.00 31.79 92 ARG A CA 1
ATOM 744 C C . ARG A 1 94 ? -19.691 2.722 8.714 1.00 30.13 92 ARG A C 1
ATOM 745 O O . ARG A 1 94 ? -18.553 2.595 9.255 1.00 28.25 92 ARG A O 1
ATOM 753 N N . ASP A 1 95 ? -20.833 2.268 9.247 1.00 31.12 93 ASP A N 1
ATOM 754 C CA . ASP A 1 95 ? -20.858 1.430 10.479 1.00 32.08 93 ASP A CA 1
ATOM 755 C C . ASP A 1 95 ? -20.017 0.180 10.187 1.00 31.07 93 ASP A C 1
ATOM 756 O O . ASP A 1 95 ? -19.163 -0.137 11.018 1.00 28.06 93 ASP A O 1
ATOM 761 N N . SER A 1 96 ? -20.187 -0.462 9.016 1.00 27.81 94 SER A N 1
ATOM 762 C CA . SER A 1 96 ? -19.450 -1.708 8.651 1.00 28.70 94 SER A CA 1
ATOM 763 C C . SER A 1 96 ? -17.948 -1.450 8.499 1.00 29.20 94 SER A C 1
ATOM 764 O O . SER A 1 96 ? -17.133 -2.361 8.874 1.00 29.85 94 SER A O 1
ATOM 767 N N . GLN A 1 97 ? -17.571 -0.279 7.971 1.00 27.15 95 GLN A N 1
ATOM 768 C CA . GLN A 1 97 ? -16.154 0.123 7.791 1.00 28.42 95 GLN A CA 1
ATOM 769 C C . GLN A 1 97 ? -15.522 0.295 9.172 1.00 27.21 95 GLN A C 1
ATOM 770 O O . GLN A 1 97 ? -14.388 -0.112 9.369 1.00 25.12 95 GLN A O 1
ATOM 776 N N . MET A 1 98 ? -16.261 0.894 10.083 1.00 29.77 96 MET A N 1
ATOM 777 C CA . MET A 1 98 ? -15.816 1.114 11.480 1.00 34.66 96 MET A CA 1
ATOM 778 C C . MET A 1 98 ? -15.620 -0.235 12.190 1.00 32.90 96 MET A C 1
ATOM 779 O O . MET A 1 98 ? -14.662 -0.350 12.996 1.00 30.56 96 MET A O 1
ATOM 784 N N . GLU A 1 99 ? -16.499 -1.214 11.968 1.00 29.31 97 GLU A N 1
ATOM 785 C CA . GLU A 1 99 ? -16.347 -2.557 12.598 1.00 32.45 97 GLU A CA 1
ATOM 786 C C . GLU A 1 99 ? -15.053 -3.217 12.105 1.00 29.26 97 GLU A C 1
ATOM 787 O O . GLU A 1 99 ? -14.315 -3.774 12.935 1.00 24.94 97 GLU A O 1
ATOM 793 N N . VAL A 1 100 ? -14.787 -3.164 10.807 1.00 25.61 98 VAL A N 1
ATOM 794 C CA . VAL A 1 100 ? -13.542 -3.761 10.246 1.00 24.96 98 VAL A CA 1
ATOM 795 C C . VAL A 1 100 ? -12.309 -3.032 10.802 1.00 25.93 98 VAL A C 1
ATOM 796 O O . VAL A 1 100 ? -11.380 -3.742 11.247 1.00 23.84 98 VAL A O 1
ATOM 800 N N . ASN A 1 101 ? -12.284 -1.699 10.762 1.00 28.09 99 ASN A N 1
ATOM 801 C CA . ASN A 1 101 ? -11.148 -0.883 11.244 1.00 31.03 99 ASN A CA 1
ATOM 802 C C . ASN A 1 101 ? -10.952 -1.136 12.758 1.00 27.93 99 ASN A C 1
ATOM 803 O O . ASN A 1 101 ? -9.798 -1.291 13.163 1.00 28.64 99 ASN A O 1
ATOM 808 N N . ASP A 1 102 ? -12.033 -1.198 13.537 1.00 27.74 100 ASP A N 1
ATOM 809 C CA . ASP A 1 102 ? -11.989 -1.497 14.995 1.00 28.01 100 ASP A CA 1
ATOM 810 C C . ASP A 1 102 ? -11.367 -2.873 15.192 1.00 29.49 100 ASP A C 1
ATOM 811 O O . ASP A 1 102 ? -10.578 -3.001 16.103 1.00 28.61 100 ASP A O 1
ATOM 816 N N . LEU A 1 103 ? -11.681 -3.863 14.344 1.00 28.27 101 LEU A N 1
ATOM 817 C CA . LEU A 1 103 ? -11.075 -5.208 14.494 1.00 26.97 101 LEU A CA 1
ATOM 818 C C . LEU A 1 103 ? -9.568 -5.139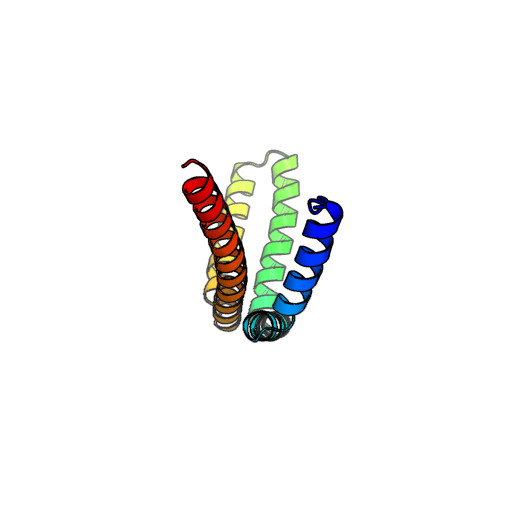 14.220 1.00 25.89 101 LEU A C 1
ATOM 819 O O . LEU A 1 103 ? -8.795 -5.754 15.014 1.00 25.33 101 LEU A O 1
ATOM 824 N N . LEU A 1 104 ? -9.154 -4.444 13.165 1.00 24.34 102 LEU A N 1
ATOM 825 C CA . LEU A 1 104 ? -7.714 -4.390 12.807 1.00 25.59 102 LEU A CA 1
ATOM 826 C C . LEU A 1 104 ? -6.978 -3.677 13.964 1.00 24.84 102 LEU A C 1
ATOM 827 O O . LEU A 1 104 ? -5.844 -4.072 14.289 1.00 22.48 102 LEU A O 1
ATOM 832 N N . GLN A 1 105 ? -7.575 -2.617 14.490 1.00 26.19 103 GLN A N 1
ATOM 833 C CA . GLN A 1 105 ? -7.000 -1.817 15.604 1.00 31.33 103 GLN A CA 1
ATOM 834 C C . GLN A 1 105 ? -6.893 -2.706 16.848 1.00 24.75 103 GLN A C 1
ATOM 835 O O . GLN A 1 105 ? -5.859 -2.689 17.483 1.00 24.24 103 GLN A O 1
ATOM 841 N N . LEU A 1 106 ? -7.917 -3.498 17.159 1.00 25.98 104 LEU A N 1
ATOM 842 C CA . LEU A 1 106 ? -7.875 -4.418 18.314 1.00 28.78 104 LEU A CA 1
ATOM 843 C C . LEU A 1 106 ? -6.726 -5.426 18.133 1.00 29.12 104 LEU A C 1
ATOM 844 O O . LEU A 1 106 ? -5.996 -5.699 19.129 1.00 26.55 104 LEU A O 1
ATOM 849 N N . VAL A 1 107 ? -6.553 -5.979 16.930 1.00 25.25 105 VAL A N 1
ATOM 850 C CA . VAL A 1 107 ? -5.412 -6.897 16.620 1.00 24.88 105 VAL A CA 1
ATOM 851 C C . VAL A 1 107 ? -4.067 -6.203 16.866 1.00 24.97 105 VAL A C 1
ATOM 852 O O . VAL A 1 107 ? -3.245 -6.754 17.665 1.00 25.40 105 VAL A O 1
ATOM 856 N N . ALA A 1 108 ? -3.853 -5.016 16.291 1.00 23.34 106 ALA A N 1
ATOM 857 C CA . ALA A 1 108 ? -2.581 -4.287 16.423 1.00 23.60 106 ALA A CA 1
ATOM 858 C C . ALA A 1 108 ? -2.289 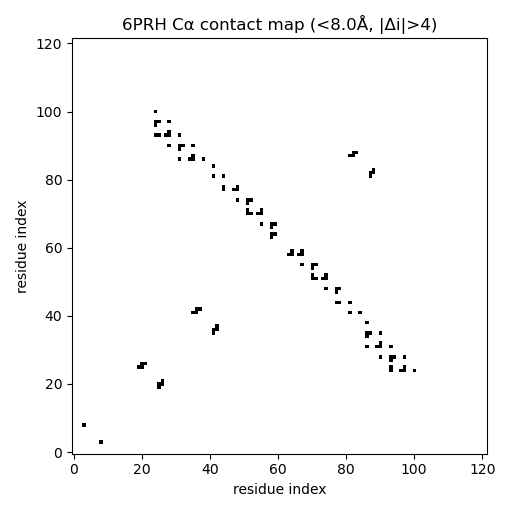-4.016 17.918 1.00 25.42 106 ALA A C 1
ATOM 859 O O . ALA A 1 108 ? -1.097 -4.132 18.316 1.00 24.50 106 ALA A O 1
ATOM 861 N N . HIS A 1 109 ? -3.289 -3.555 18.683 1.00 25.45 107 HIS A N 1
ATOM 862 C CA . HIS A 1 109 ? -3.162 -3.192 20.113 1.00 29.73 107 HIS A CA 1
ATOM 863 C C . HIS A 1 109 ? -2.897 -4.444 20.914 1.00 25.61 107 HIS A C 1
ATOM 864 O O . HIS A 1 109 ? -2.004 -4.367 21.796 1.00 24.88 107 HIS A O 1
ATOM 871 N N . THR A 1 110 ? -3.611 -5.529 20.604 1.00 23.77 108 THR A N 1
ATOM 872 C CA . THR A 1 110 ? -3.429 -6.829 21.272 1.00 26.97 108 THR A CA 1
ATOM 873 C C . THR A 1 110 ? -1.962 -7.212 21.110 1.00 25.78 108 THR A C 1
ATOM 874 O O . THR A 1 110 ? -1.273 -7.511 22.139 1.00 20.07 108 THR A O 1
ATOM 878 N N . ILE A 1 111 ? -1.444 -7.060 19.900 1.00 24.74 109 ILE A N 1
ATOM 879 C CA . ILE A 1 111 ? -0.074 -7.540 19.577 1.00 23.43 109 ILE A CA 1
ATOM 880 C C . ILE A 1 111 ? 0.936 -6.650 20.282 1.00 25.39 109 ILE A C 1
ATOM 881 O O . ILE A 1 111 ? 1.835 -7.178 20.953 1.00 27.24 109 ILE A O 1
ATOM 886 N N . SER A 1 112 ? 0.789 -5.347 20.088 1.00 25.84 110 SER A N 1
ATOM 887 C CA . SER A 1 112 ? 1.621 -4.307 20.697 1.00 27.75 110 SER A CA 1
ATOM 888 C C . SER A 1 112 ? 1.672 -4.481 22.219 1.00 27.03 110 SER A C 1
ATOM 889 O O . SER A 1 112 ? 2.784 -4.512 22.778 1.00 24.62 110 SER A O 1
ATOM 892 N N . ASN A 1 113 ? 0.517 -4.572 22.874 1.00 25.46 111 ASN A N 1
ATOM 893 C CA . ASN A 1 113 ? 0.483 -4.708 24.341 1.00 25.28 111 ASN A CA 1
ATOM 894 C C . ASN A 1 113 ? 1.193 -6.001 24.751 1.00 25.91 111 ASN A C 1
ATOM 895 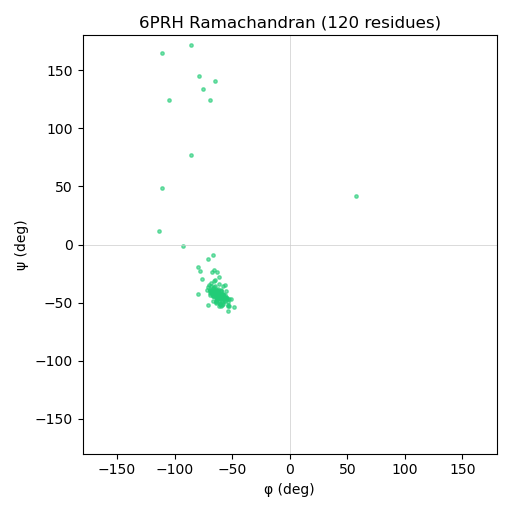O O . ASN A 1 113 ? 1.951 -5.985 25.719 1.00 25.45 111 ASN A O 1
ATOM 900 N N . GLN A 1 114 ? 0.931 -7.117 24.088 1.00 24.07 112 GLN A N 1
ATOM 901 C CA . GLN A 1 114 ? 1.491 -8.397 24.565 1.00 26.42 112 GLN A CA 1
ATOM 902 C C . GLN A 1 114 ? 3.009 -8.432 24.357 1.00 26.40 112 GLN A C 1
ATOM 903 O O . GLN A 1 114 ? 3.738 -8.948 25.261 1.00 22.42 112 GLN A O 1
ATOM 909 N N . VAL A 1 115 ? 3.479 -7.919 23.214 1.00 25.00 113 VAL A N 1
ATOM 910 C CA . VAL A 1 115 ? 4.934 -7.793 22.924 1.00 23.64 113 VAL A CA 1
ATOM 911 C C . VAL A 1 115 ? 5.610 -6.911 23.993 1.00 26.60 113 VAL A C 1
ATOM 912 O O . VAL A 1 115 ? 6.688 -7.339 24.520 1.00 24.04 113 VAL A O 1
ATOM 916 N N . THR A 1 116 ? 5.032 -5.739 24.297 1.00 25.74 114 THR A N 1
ATOM 917 C CA . THR A 1 116 ? 5.521 -4.810 25.346 1.00 24.95 114 THR A CA 1
ATOM 918 C C . THR A 1 116 ? 5.558 -5.531 26.694 1.00 29.53 114 THR A C 1
ATOM 919 O O . THR A 1 116 ? 6.603 -5.473 27.403 1.00 25.20 114 THR A O 1
ATOM 923 N N . ASN A 1 117 ? 4.455 -6.193 27.045 1.00 26.48 115 ASN A N 1
ATOM 924 C CA . ASN A 1 117 ? 4.331 -6.949 28.311 1.00 31.45 115 ASN A CA 1
ATOM 925 C C . ASN A 1 117 ? 5.484 -7.957 28.451 1.00 30.87 115 ASN A C 1
ATOM 926 O O . ASN A 1 117 ? 6.185 -7.979 29.509 1.00 26.50 115 ASN A O 1
ATOM 931 N N . GLU A 1 118 ? 5.691 -8.782 27.438 1.00 27.76 116 GLU A N 1
ATOM 932 C CA . GLU A 1 118 ? 6.713 -9.862 27.452 1.00 28.66 116 GLU A CA 1
ATOM 933 C C . GLU A 1 118 ? 8.106 -9.227 27.544 1.00 31.26 116 GLU A C 1
ATOM 934 O O . GLU A 1 118 ? 8.958 -9.788 28.308 1.00 28.48 116 GLU A O 1
ATOM 940 N N . ILE A 1 119 ? 8.342 -8.105 26.846 1.00 25.97 117 ILE A N 1
ATOM 941 C CA . ILE A 1 119 ? 9.620 -7.358 27.011 1.00 32.18 117 ILE A CA 1
ATOM 942 C C . ILE A 1 119 ? 9.769 -6.912 28.476 1.00 33.41 117 ILE A C 1
ATOM 943 O O . ILE A 1 119 ? 10.806 -7.216 29.037 1.00 29.68 117 ILE A O 1
ATOM 948 N N . ILE A 1 120 ? 8.775 -6.234 29.065 1.00 29.97 118 ILE A N 1
ATOM 949 C CA . ILE A 1 120 ? 8.871 -5.738 30.477 1.00 35.47 118 ILE A CA 1
ATOM 950 C C . ILE A 1 120 ? 9.206 -6.890 31.425 1.00 35.15 118 ILE A C 1
ATOM 951 O O . ILE A 1 120 ? 10.106 -6.680 32.287 1.00 30.26 118 ILE A O 1
ATOM 956 N N . THR A 1 121 ? 8.528 -8.041 31.295 1.00 32.31 119 THR A N 1
ATOM 957 C CA . THR A 1 121 ? 8.716 -9.208 32.197 1.00 35.24 119 THR A CA 1
ATOM 958 C C . THR A 1 121 ? 10.112 -9.796 31.983 1.00 40.61 119 THR A C 1
ATOM 959 O O . THR A 1 121 ? 10.623 -10.417 32.920 1.00 41.72 119 THR A O 1
ATOM 963 N N . SER A 1 122 ? 10.726 -9.586 30.816 1.00 38.14 120 SER A N 1
ATOM 964 C CA . SER A 1 122 ? 12.064 -10.146 30.518 1.00 39.71 120 SER A CA 1
ATOM 965 C C . SER A 1 122 ? 13.166 -9.326 31.192 1.00 36.04 120 SER A C 1
ATOM 966 O O . SER A 1 122 ? 14.221 -9.862 31.319 1.00 40.17 120 SER A O 1
ATOM 969 N N . THR A 1 123 ? 12.934 -8.057 31.524 1.00 40.36 121 THR A N 1
ATOM 970 C CA . THR A 1 123 ? 13.986 -7.100 31.969 1.00 47.87 121 THR A CA 1
ATOM 971 C C . THR A 1 123 ? 14.504 -7.436 33.379 1.00 52.33 121 THR A C 1
ATOM 972 O O . THR A 1 123 ? 15.544 -6.872 33.755 1.00 57.37 121 THR A O 1
ATOM 976 N N . GLY A 1 124 ? 13.828 -8.312 34.128 1.00 56.49 122 GLY A N 1
ATOM 977 C CA . GLY A 1 124 ? 14.249 -8.713 35.487 1.00 64.71 122 GLY A CA 1
ATOM 978 C C . GLY A 1 124 ? 15.526 -9.536 35.454 1.00 72.51 122 GLY A C 1
ATOM 979 O O . GLY A 1 124 ? 15.860 -10.192 36.440 1.00 79.79 122 GLY A O 1
#

Nearest PDB structures (foldseek):
  6prh-assembly1_A  TM=1.008E+00  e=3.317E-15  Bacillus subtilis subsp. subtilis str. 168
  2pih-assembly1_B  TM=9.512E-01  e=1.559E-14  Bacillus subtilis

Radius of gyration: 22.33 Å; Cα contacts (8 Å, |Δi|>4): 59; chains: 1; bounding box: 47×55×51 Å

InterPro domains:
  IPR010368 Control of competence regulator ComK, YlbF/YmcA [PF06133] (9-113)
  IPR016783 Biofilm formation YmcA [PIRSF021287] (1-123)
  IPR023378 YheA/YmcA-like domain superfamily [G3DSA:1.20.1500.10] (1-124)
  IPR023378 YheA/YmcA-like domain superfamily [SSF158622] (4-123)
  IPR052767 Bacterial community development regulator [PTHR38448] (1-142)

Secondary structure (DSSP, 8-state):
-PPPPHHHHHHHHHHHHHHHHTSHHHHHHHHHHHHHTT-HHHHHHHHHHHHHHHHHHHHHHTT-HHHHHHHHHHHHHHHHHHHHSHHHHHHHHHHHHHHHHHHHHHHHHHHHHHHHHHHHT-

B-factor: mean 40.36, std 12.32, range [20.07, 95.71]

Organism: Bacillus subtilis (strain 168) (NCBI:txid224308)